Protein AF-A0A4S4GKG1-F1 (afdb_monomer)

Nearest PDB structures (foldseek):
  9g36-assembly1_A  TM=3.044E-01  e=5.957E+00  Mycolicibacterium thermoresistibile ATCC 19527

Foldseek 3Di:
DDQLVVVLVVLCVVPVDLVNSVVVLVVCVVVDVVSVVSLVVVCVVVVHDSVCSSVVSVVVVVVVVCVVVVVVVVPDD

Secondary structure (DSSP, 8-state):
---HHHHHHHHHHHHSSHHHHHHHHHHHHHH-HHHHHHHHHHHHHHT--TTTHHHHHHHHHHHHHHHHHHHHSTT--

pLDDT: mean 81.63, std 17.11, range [38.69, 93.88]

Radius of gyration: 14.04 Å; Cα contacts (8 Å, |Δi|>4): 35; chains: 1; bounding box: 36×26×38 Å

Structure (mmCIF, N/CA/C/O backbone):
data_AF-A0A4S4GKG1-F1
#
_entry.id   AF-A0A4S4GKG1-F1
#
loop_
_atom_site.group_PDB
_atom_site.id
_atom_site.type_symbol
_atom_site.label_atom_id
_atom_site.label_alt_id
_atom_site.label_comp_id
_atom_site.label_asym_id
_atom_site.label_entity_id
_atom_site.label_seq_id
_atom_site.pdbx_PDB_ins_code
_atom_site.Cartn_x
_atom_site.Cartn_y
_atom_site.Cartn_z
_atom_site.occupancy
_atom_site.B_iso_or_equiv
_atom_site.auth_seq_id
_atom_site.auth_comp_id
_atom_site.auth_asym_id
_atom_site.auth_atom_id
_atom_site.pdbx_PDB_model_num
ATOM 1 N N . MET A 1 1 ? -14.730 -1.819 -9.716 1.00 48.72 1 MET A N 1
ATOM 2 C CA . MET A 1 1 ? -13.777 -2.012 -8.611 1.00 48.72 1 MET A CA 1
ATOM 3 C C . MET A 1 1 ? -12.689 -0.989 -8.811 1.00 48.72 1 MET A C 1
ATOM 5 O O . MET A 1 1 ? -12.324 -0.777 -9.959 1.00 48.72 1 MET A O 1
ATOM 9 N N . ARG A 1 2 ? -12.294 -0.274 -7.760 1.00 59.84 2 ARG A N 1
ATOM 10 C CA . ARG A 1 2 ? -11.030 0.459 -7.788 1.00 59.84 2 ARG A CA 1
ATOM 11 C C . ARG A 1 2 ? -9.984 -0.561 -7.379 1.00 59.84 2 ARG A C 1
ATOM 13 O O . ARG A 1 2 ? -10.157 -1.198 -6.349 1.00 59.84 2 ARG A O 1
ATOM 20 N N . ASP A 1 3 ? -8.985 -0.779 -8.213 1.00 82.88 3 ASP A N 1
ATOM 21 C CA . ASP A 1 3 ? -7.863 -1.624 -7.842 1.00 82.88 3 ASP A CA 1
ATOM 22 C C . ASP A 1 3 ? -6.924 -0.795 -6.968 1.00 82.88 3 ASP A C 1
ATOM 24 O O . ASP A 1 3 ? -6.616 0.354 -7.286 1.00 82.88 3 ASP A O 1
ATOM 28 N N . ILE A 1 4 ? -6.475 -1.346 -5.842 1.00 89.19 4 ILE A N 1
ATOM 29 C CA . ILE A 1 4 ? -5.596 -0.595 -4.940 1.00 89.19 4 ILE A CA 1
ATOM 30 C C . ILE A 1 4 ? -4.245 -0.255 -5.589 1.00 89.19 4 ILE A C 1
ATOM 32 O O . ILE A 1 4 ? -3.613 0.744 -5.255 1.00 89.19 4 ILE A O 1
ATOM 36 N N . THR A 1 5 ? -3.835 -1.028 -6.592 1.00 90.12 5 THR A N 1
ATOM 37 C CA . THR A 1 5 ? -2.668 -0.726 -7.424 1.00 90.12 5 THR A CA 1
ATOM 38 C C . THR A 1 5 ? -2.814 0.600 -8.171 1.00 90.12 5 THR A C 1
ATOM 40 O O . THR A 1 5 ? -1.830 1.314 -8.329 1.00 90.12 5 THR A O 1
ATOM 43 N N . ASP A 1 6 ? -4.031 0.995 -8.553 1.00 90.75 6 ASP A N 1
ATOM 44 C CA . ASP A 1 6 ? -4.320 2.296 -9.171 1.00 90.75 6 ASP A CA 1
ATOM 45 C C . ASP A 1 6 ? -4.042 3.444 -8.185 1.00 90.75 6 ASP A C 1
ATOM 47 O O . ASP A 1 6 ? -3.458 4.470 -8.538 1.00 90.75 6 ASP A O 1
ATOM 51 N N . VAL A 1 7 ? -4.372 3.229 -6.905 1.00 91.00 7 VAL A N 1
ATOM 52 C CA . VAL A 1 7 ? -4.029 4.153 -5.816 1.00 91.00 7 VAL A CA 1
ATOM 53 C C . VAL A 1 7 ? -2.512 4.247 -5.666 1.00 91.00 7 VAL A C 1
ATOM 55 O O . VAL A 1 7 ? -1.981 5.351 -5.577 1.00 91.00 7 VAL A O 1
ATOM 58 N N . PHE A 1 8 ? -1.790 3.125 -5.704 1.00 91.12 8 PHE A N 1
ATOM 59 C CA . PHE A 1 8 ? -0.328 3.147 -5.604 1.00 91.12 8 PHE A CA 1
ATOM 60 C C . PHE A 1 8 ? 0.318 3.934 -6.742 1.00 91.12 8 PHE A C 1
ATOM 62 O O . PHE A 1 8 ? 1.177 4.778 -6.489 1.00 91.12 8 PHE A O 1
ATOM 69 N N . LEU A 1 9 ? -0.132 3.702 -7.979 1.00 88.81 9 LEU A N 1
ATOM 70 C CA . LEU A 1 9 ? 0.340 4.421 -9.161 1.00 88.81 9 LEU A CA 1
ATOM 71 C C . LEU A 1 9 ? 0.071 5.919 -9.046 1.00 88.81 9 LEU A C 1
ATOM 73 O O . LEU A 1 9 ? 0.969 6.722 -9.296 1.00 88.81 9 LEU A O 1
ATOM 77 N N . HIS A 1 10 ? -1.132 6.300 -8.609 1.00 90.44 10 HIS A N 1
ATOM 78 C CA . HIS A 1 10 ? -1.487 7.700 -8.411 1.00 90.44 10 HIS A CA 1
ATOM 79 C 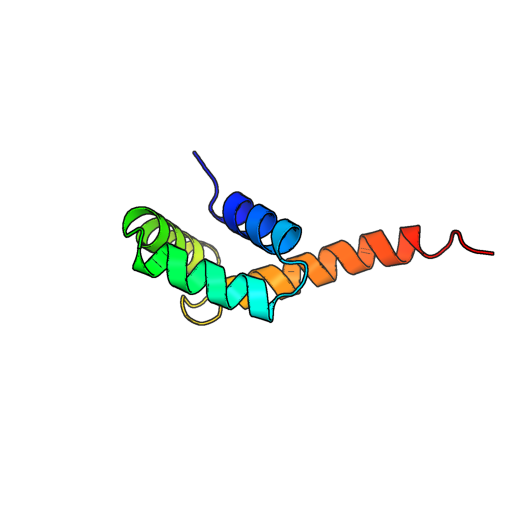C . HIS A 1 10 ? -0.531 8.394 -7.434 1.00 90.44 10 HIS A C 1
ATOM 81 O O . HIS A 1 10 ? -0.019 9.474 -7.724 1.00 90.44 10 HIS A O 1
ATOM 87 N N . ILE A 1 11 ? -0.240 7.752 -6.303 1.00 90.06 11 ILE A N 1
ATOM 88 C CA . ILE A 1 11 ? 0.658 8.287 -5.276 1.00 90.06 11 ILE A CA 1
ATOM 89 C C . ILE A 1 11 ? 2.090 8.359 -5.811 1.00 90.06 11 ILE A C 1
ATOM 91 O O . ILE A 1 11 ? 2.736 9.401 -5.712 1.00 90.06 11 ILE A O 1
ATOM 95 N N . LEU A 1 12 ? 2.585 7.289 -6.429 1.00 87.06 12 LEU A N 1
ATOM 96 C CA . LEU A 1 12 ? 3.928 7.259 -7.006 1.00 87.06 12 LEU A CA 1
ATOM 97 C C . LEU A 1 12 ? 4.137 8.375 -8.031 1.00 87.06 12 LEU A C 1
ATOM 99 O O . LEU A 1 12 ? 5.149 9.074 -7.983 1.00 87.06 12 LEU A O 1
ATOM 103 N N . HIS A 1 13 ? 3.158 8.590 -8.910 1.00 85.50 13 HIS A N 1
ATOM 104 C CA . HIS A 1 13 ? 3.206 9.641 -9.928 1.00 85.50 13 HIS A CA 1
ATOM 105 C C . HIS A 1 13 ? 3.105 11.041 -9.318 1.00 85.50 13 HIS A C 1
ATOM 107 O O . HIS A 1 13 ? 3.727 11.971 -9.827 1.00 85.50 13 HIS A O 1
ATOM 113 N N . GLN A 1 14 ? 2.350 11.209 -8.229 1.00 87.44 14 GLN A N 1
ATOM 114 C CA . GLN A 1 14 ? 2.172 12.514 -7.592 1.00 87.44 14 GLN A CA 1
ATOM 115 C C . GLN A 1 14 ? 3.392 12.947 -6.762 1.00 87.44 14 GLN A C 1
ATOM 117 O O . GLN A 1 14 ? 3.712 14.135 -6.727 1.00 87.44 14 GLN A O 1
ATOM 122 N N . TYR A 1 15 ? 4.057 12.014 -6.071 1.00 85.25 15 TYR A N 1
ATOM 123 C CA . TYR A 1 15 ? 5.164 12.330 -5.158 1.00 85.25 15 TYR A CA 1
ATOM 124 C C . TYR A 1 15 ? 6.554 12.134 -5.778 1.00 85.25 15 TYR A C 1
ATOM 126 O O . TYR A 1 15 ? 7.515 12.721 -5.284 1.00 85.25 15 TYR A O 1
ATOM 134 N N . GLY A 1 16 ? 6.688 11.340 -6.846 1.00 73.88 16 GLY A N 1
ATOM 135 C CA . GLY A 1 16 ? 7.941 11.169 -7.599 1.00 73.88 16 GLY A CA 1
ATOM 136 C C . GLY A 1 16 ? 9.086 10.492 -6.832 1.00 73.88 16 GLY A C 1
ATOM 137 O O . GLY A 1 16 ? 10.181 10.346 -7.365 1.00 73.88 16 GLY A O 1
ATOM 138 N N . SER A 1 17 ? 8.855 10.083 -5.584 1.00 85.19 17 SER A N 1
ATOM 139 C CA . SER A 1 17 ? 9.813 9.387 -4.727 1.00 85.19 17 SER A CA 1
ATOM 140 C C . SER A 1 17 ? 9.077 8.365 -3.868 1.00 85.19 17 SER A C 1
ATOM 142 O O . SER A 1 17 ? 8.046 8.686 -3.270 1.00 85.19 17 SER A O 1
ATOM 144 N N . VAL A 1 18 ? 9.623 7.148 -3.794 1.00 87.31 18 VAL A N 1
ATOM 145 C CA . VAL A 1 18 ? 9.037 6.027 -3.043 1.00 87.31 18 VAL A CA 1
ATOM 146 C C . VAL A 1 18 ? 8.913 6.355 -1.556 1.00 87.31 18 VAL A C 1
ATOM 148 O O . VAL A 1 18 ? 7.862 6.105 -0.979 1.00 87.31 18 VAL A O 1
ATOM 151 N N . ASP A 1 19 ? 9.914 6.996 -0.946 1.00 87.38 19 ASP A N 1
ATOM 152 C CA . ASP A 1 19 ? 9.866 7.392 0.469 1.00 87.38 19 ASP A CA 1
ATOM 153 C C . ASP A 1 19 ? 8.708 8.356 0.776 1.00 87.38 19 ASP A C 1
ATOM 155 O O . ASP A 1 19 ? 8.004 8.212 1.778 1.00 87.38 19 ASP A O 1
ATOM 159 N N . MET A 1 20 ? 8.483 9.345 -0.097 1.00 88.06 20 MET A N 1
ATOM 160 C CA . MET A 1 20 ? 7.375 10.293 0.063 1.00 88.06 20 MET A CA 1
ATOM 161 C C . MET A 1 20 ? 6.024 9.625 -0.192 1.00 88.06 20 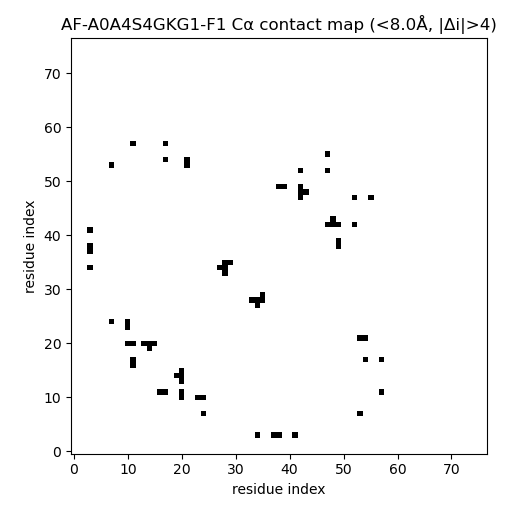MET A C 1
ATOM 163 O O . MET A 1 20 ? 5.071 9.855 0.556 1.00 88.06 20 MET A O 1
ATOM 167 N N . ALA A 1 21 ? 5.958 8.777 -1.218 1.00 90.25 21 ALA A N 1
ATOM 168 C CA . ALA A 1 21 ? 4.768 8.018 -1.562 1.00 90.25 21 ALA A CA 1
ATOM 169 C C . ALA A 1 21 ? 4.360 7.061 -0.427 1.00 90.25 21 ALA A C 1
ATOM 171 O O . ALA A 1 21 ? 3.190 7.008 -0.056 1.00 90.25 21 ALA A O 1
ATOM 172 N N . GLU A 1 22 ? 5.324 6.375 0.191 1.00 91.06 22 GLU A N 1
ATOM 173 C CA . GLU A 1 22 ? 5.097 5.464 1.313 1.00 91.06 22 GLU A CA 1
ATOM 174 C C . GLU A 1 22 ? 4.547 6.205 2.540 1.00 91.06 22 GLU A C 1
ATOM 176 O O . GLU A 1 22 ? 3.600 5.745 3.185 1.00 91.06 22 GLU A O 1
ATOM 181 N N . ALA A 1 23 ? 5.106 7.376 2.854 1.00 92.75 23 ALA A N 1
ATOM 182 C CA . ALA A 1 23 ? 4.654 8.190 3.976 1.00 92.75 23 ALA A CA 1
ATOM 183 C C . ALA A 1 23 ? 3.201 8.660 3.803 1.00 92.75 23 ALA A C 1
ATOM 185 O O . ALA A 1 23 ? 2.428 8.633 4.764 1.00 92.75 23 ALA A O 1
ATOM 186 N N . GLU A 1 24 ? 2.816 9.066 2.593 1.00 92.88 24 GLU A N 1
ATOM 187 C CA . GLU A 1 24 ? 1.441 9.481 2.299 1.00 92.88 24 GLU A CA 1
ATOM 188 C C . GLU A 1 24 ? 0.479 8.311 2.223 1.00 92.88 24 GLU A C 1
ATOM 190 O O . GLU A 1 24 ? -0.595 8.368 2.822 1.00 92.88 24 GLU A O 1
ATOM 195 N N . PHE A 1 25 ? 0.887 7.203 1.609 1.00 92.69 25 PHE A N 1
ATOM 196 C CA . PHE A 1 25 ? 0.097 5.981 1.622 1.00 92.69 25 PHE A CA 1
ATOM 197 C C . PHE A 1 25 ? -0.210 5.527 3.055 1.00 92.69 25 PHE A C 1
ATOM 199 O O . PHE A 1 25 ? -1.363 5.248 3.389 1.00 92.69 25 PHE A O 1
ATOM 206 N N . LYS A 1 26 ? 0.790 5.563 3.947 1.00 92.12 26 LYS A N 1
ATOM 207 C CA . LYS A 1 26 ? 0.616 5.264 5.375 1.00 92.12 26 LYS A CA 1
ATOM 208 C C . LYS A 1 26 ? -0.351 6.212 6.084 1.00 92.12 26 LYS A C 1
ATOM 210 O O . LYS A 1 26 ? -1.025 5.779 7.017 1.00 92.12 26 LYS A O 1
ATOM 215 N N . LYS A 1 27 ? -0.433 7.487 5.698 1.00 93.88 27 LYS A N 1
ATOM 216 C CA . LYS A 1 27 ? -1.457 8.392 6.246 1.00 93.88 27 LYS A CA 1
ATOM 217 C C . LYS A 1 27 ? -2.840 8.026 5.732 1.00 93.88 27 LYS A C 1
ATOM 219 O O . LYS A 1 27 ? -3.734 7.831 6.548 1.00 93.88 27 LYS A O 1
ATOM 224 N N . MET A 1 28 ? -2.983 7.806 4.427 1.00 92.50 28 MET A N 1
ATOM 225 C CA . MET A 1 28 ? -4.270 7.450 3.833 1.00 92.50 28 MET A CA 1
ATOM 226 C C . MET A 1 28 ? -4.856 6.167 4.420 1.00 92.50 28 MET A C 1
ATOM 228 O O . MET A 1 28 ? -6.021 6.171 4.778 1.00 92.50 28 MET A O 1
ATOM 232 N N . ILE A 1 29 ? -4.073 5.104 4.636 1.00 92.56 29 ILE A N 1
ATOM 233 C CA . ILE A 1 29 ? -4.584 3.876 5.288 1.00 92.56 29 ILE A CA 1
ATOM 234 C C . ILE A 1 29 ? -4.893 4.050 6.786 1.00 92.56 29 ILE A C 1
ATOM 236 O O . ILE A 1 29 ? -5.582 3.222 7.383 1.00 92.56 29 ILE A O 1
ATOM 240 N N . ASN A 1 30 ? -4.332 5.073 7.437 1.00 92.69 30 ASN A N 1
ATOM 241 C CA . ASN A 1 30 ? -4.668 5.397 8.825 1.00 92.69 30 ASN A CA 1
ATOM 242 C C . ASN A 1 30 ? -5.945 6.241 8.913 1.00 92.69 30 ASN A C 1
ATOM 244 O O . ASN A 1 30 ? -6.677 6.125 9.894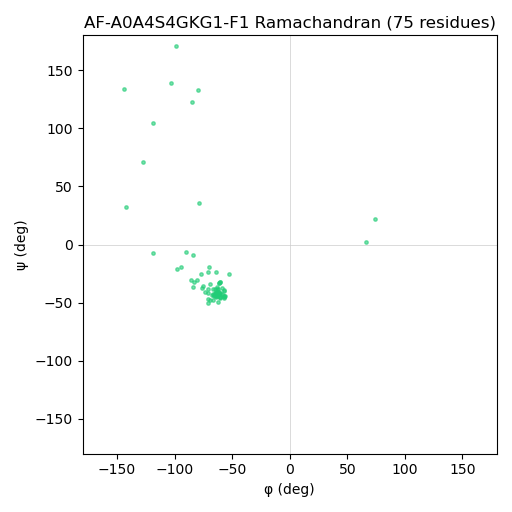 1.00 92.69 30 ASN A O 1
ATOM 248 N N . GLU A 1 31 ? -6.198 7.081 7.911 1.00 93.81 31 GLU A N 1
ATOM 249 C CA . GLU A 1 31 ? -7.378 7.944 7.824 1.00 93.81 31 GLU A CA 1
ATOM 250 C C . GLU A 1 31 ? -8.577 7.226 7.188 1.00 93.8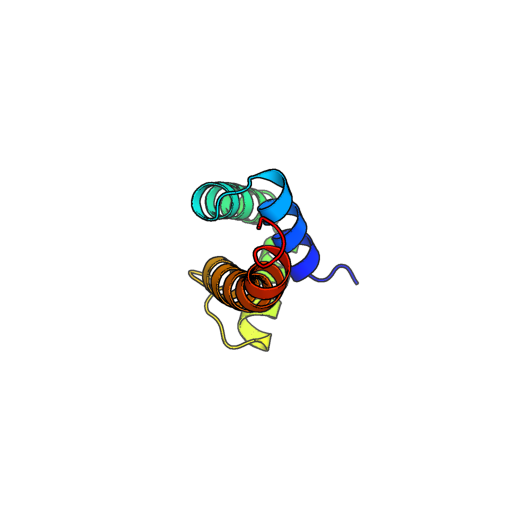1 31 GLU A C 1
ATOM 252 O O . GLU A 1 31 ? -9.720 7.491 7.562 1.00 93.81 31 GLU A O 1
ATOM 257 N N . ASP A 1 32 ? -8.319 6.276 6.290 1.00 93.62 32 ASP A N 1
ATOM 258 C CA . ASP A 1 32 ? -9.313 5.532 5.529 1.00 93.62 32 ASP A CA 1
ATOM 259 C C . ASP A 1 32 ? -9.237 4.024 5.835 1.00 93.62 32 ASP A C 1
ATOM 261 O O . ASP A 1 32 ? -8.336 3.289 5.416 1.00 93.62 32 ASP A O 1
ATOM 265 N N . SER A 1 33 ? -10.208 3.552 6.621 1.00 92.38 33 SER A N 1
ATOM 266 C CA . SER A 1 33 ? -10.303 2.147 7.025 1.00 92.38 33 SER A CA 1
ATOM 267 C C . SER A 1 33 ? -10.715 1.210 5.887 1.00 92.38 33 SER A C 1
ATOM 269 O O . SER A 1 33 ? -10.446 0.008 5.969 1.00 92.38 33 SER A O 1
ATOM 271 N N . GLU A 1 34 ? -11.392 1.734 4.862 1.00 91.81 34 GLU A N 1
ATOM 272 C CA . GLU A 1 34 ? -11.779 0.963 3.679 1.00 91.81 34 GLU A CA 1
ATOM 273 C C . GLU A 1 34 ? -10.527 0.665 2.854 1.00 91.81 34 GLU A C 1
ATOM 275 O O . GLU A 1 34 ? -10.204 -0.507 2.656 1.00 91.81 34 GLU A O 1
ATOM 280 N N . LEU A 1 35 ? -9.721 1.694 2.568 1.00 91.69 35 LEU A N 1
ATOM 281 C CA . LEU A 1 35 ? -8.437 1.551 1.877 1.00 91.69 35 LEU A CA 1
ATOM 282 C C . LEU A 1 35 ? -7.488 0.594 2.609 1.00 91.69 35 LEU A C 1
ATOM 284 O O . LEU A 1 35 ? -6.793 -0.217 1.995 1.00 91.69 35 LEU A O 1
ATOM 288 N N . ARG A 1 36 ? -7.467 0.649 3.945 1.00 93.62 36 ARG A N 1
ATOM 289 C CA . ARG A 1 36 ? -6.687 -0.294 4.754 1.00 93.62 36 ARG A CA 1
ATOM 290 C C . ARG A 1 36 ? -7.145 -1.743 4.573 1.00 93.62 36 ARG A C 1
ATOM 292 O O . ARG A 1 36 ? -6.314 -2.650 4.594 1.00 93.62 36 ARG A O 1
ATOM 299 N N . THR A 1 37 ? -8.449 -1.968 4.443 1.00 93.19 37 THR A N 1
ATOM 300 C CA . THR A 1 37 ? -9.007 -3.309 4.233 1.00 93.19 37 THR A CA 1
ATOM 301 C C . THR A 1 37 ? -8.639 -3.815 2.845 1.00 93.19 37 THR A C 1
ATOM 303 O O . THR A 1 37 ? -8.077 -4.902 2.740 1.00 93.19 37 THR A O 1
ATOM 306 N N . GLU A 1 38 ? -8.825 -2.985 1.816 1.00 92.81 38 GLU A N 1
ATOM 307 C CA . GLU A 1 38 ? -8.420 -3.294 0.440 1.00 92.81 38 GLU A CA 1
ATOM 308 C C . GLU A 1 38 ? -6.919 -3.613 0.352 1.00 92.81 38 GLU A C 1
ATOM 310 O O . GLU A 1 38 ? -6.518 -4.561 -0.321 1.00 92.81 38 GLU A O 1
ATOM 315 N N . TYR A 1 39 ? -6.079 -2.879 1.091 1.00 93.50 39 TYR A N 1
ATOM 316 C CA . TYR A 1 39 ? -4.634 -3.109 1.123 1.00 93.50 39 TYR A CA 1
ATOM 317 C C . TYR A 1 39 ? -4.266 -4.454 1.719 1.00 93.50 39 TYR A C 1
ATOM 319 O O . TYR A 1 39 ? -3.393 -5.153 1.204 1.00 93.50 39 TYR A O 1
ATOM 327 N N . ARG A 1 40 ? -4.947 -4.828 2.798 1.00 92.88 40 ARG A N 1
ATOM 328 C CA . ARG A 1 40 ? -4.741 -6.112 3.449 1.00 92.88 40 ARG A CA 1
ATOM 329 C C . ARG A 1 40 ? -5.170 -7.269 2.552 1.00 92.88 40 ARG A C 1
ATOM 331 O O . ARG A 1 40 ? -4.445 -8.254 2.469 1.00 92.88 40 ARG A O 1
ATOM 338 N N . GLU A 1 41 ? -6.314 -7.144 1.882 1.00 93.56 41 GLU A N 1
ATOM 339 C CA . GLU A 1 41 ? -6.792 -8.146 0.923 1.00 93.56 41 GLU A CA 1
ATOM 340 C C . GLU A 1 41 ? -5.848 -8.274 -0.274 1.00 93.56 41 GLU A C 1
ATOM 342 O O . GLU A 1 41 ? -5.529 -9.385 -0.690 1.00 93.56 41 GLU A O 1
ATOM 347 N N . TRP A 1 42 ? -5.337 -7.153 -0.784 1.00 93.62 42 TRP A N 1
ATOM 348 C CA . TRP A 1 42 ? -4.347 -7.163 -1.855 1.00 93.62 42 TRP A CA 1
ATOM 349 C C . TRP A 1 42 ? -3.037 -7.824 -1.418 1.00 93.62 42 TRP A C 1
ATOM 351 O O . TRP A 1 42 ? -2.541 -8.686 -2.137 1.00 93.62 42 TRP A O 1
ATOM 361 N N . CYS A 1 43 ? -2.518 -7.498 -0.226 1.00 93.38 43 CYS A N 1
ATOM 362 C CA . CYS A 1 43 ? -1.321 -8.140 0.327 1.00 93.38 43 CYS A CA 1
ATOM 363 C C . CYS A 1 43 ? -1.493 -9.663 0.434 1.00 93.38 43 CYS A C 1
ATOM 365 O O . CYS A 1 43 ? -0.600 -10.403 0.031 1.00 93.38 43 CYS A O 1
ATOM 367 N N . ASP A 1 44 ? -2.647 -10.131 0.921 1.00 93.38 44 ASP A N 1
ATOM 368 C CA . ASP A 1 44 ? -2.962 -11.562 1.017 1.00 93.38 44 ASP A CA 1
ATOM 369 C C . ASP A 1 44 ? -3.029 -12.223 -0.372 1.00 93.38 44 ASP A C 1
ATOM 371 O O . ASP A 1 44 ? -2.459 -13.293 -0.582 1.00 93.38 44 ASP A O 1
ATOM 375 N N . ALA A 1 45 ? -3.639 -11.542 -1.349 1.00 91.19 45 ALA A N 1
ATOM 376 C CA . ALA A 1 45 ? -3.787 -12.036 -2.715 1.00 91.19 45 ALA A CA 1
ATOM 377 C C . ALA A 1 45 ? -2.456 -12.157 -3.475 1.00 91.19 45 ALA A C 1
ATOM 379 O O . ALA A 1 45 ? -2.273 -13.112 -4.231 1.00 91.19 45 ALA A O 1
ATOM 380 N N . VAL A 1 46 ? -1.530 -11.211 -3.287 1.00 87.69 46 VAL A N 1
ATOM 381 C CA . VAL A 1 46 ? -0.208 -11.226 -3.945 1.00 87.69 46 VAL A CA 1
ATOM 382 C C . VAL A 1 46 ? 0.861 -11.958 -3.126 1.00 87.69 46 VAL A C 1
ATOM 384 O O . VAL A 1 46 ? 1.968 -12.172 -3.608 1.00 87.69 46 VAL A O 1
ATOM 387 N N . GLY A 1 47 ? 0.543 -12.369 -1.894 1.00 89.75 47 GLY A N 1
ATOM 388 C CA . GLY A 1 47 ? 1.487 -13.023 -0.986 1.00 89.75 47 GLY A CA 1
ATOM 389 C C . GLY A 1 47 ? 2.521 -12.073 -0.375 1.00 89.75 47 GLY A C 1
ATOM 390 O O . GLY A 1 47 ? 3.579 -12.524 0.067 1.00 89.75 47 GLY A O 1
ATOM 391 N N . SER A 1 48 ? 2.223 -10.773 -0.335 1.00 90.69 48 SER A N 1
ATOM 392 C CA . SER A 1 48 ? 3.082 -9.756 0.270 1.00 90.69 48 SER A CA 1
ATOM 393 C C . SER A 1 48 ? 2.622 -9.402 1.689 1.00 90.69 48 SER A C 1
ATOM 395 O O . SER A 1 48 ? 1.583 -9.838 2.182 1.00 90.69 48 SER A O 1
ATOM 397 N N . SER A 1 49 ? 3.436 -8.632 2.407 1.00 90.81 49 SER A N 1
ATOM 398 C CA . SER A 1 49 ? 3.166 -8.247 3.798 1.00 90.81 49 SER A CA 1
ATOM 399 C C . SER A 1 49 ? 2.663 -6.814 3.882 1.00 90.81 49 SER A C 1
ATOM 401 O O . SER A 1 49 ? 3.297 -5.938 3.316 1.00 90.81 49 SER A O 1
ATOM 403 N N . GLU A 1 50 ? 1.662 -6.513 4.717 1.00 88.56 50 GLU A N 1
ATOM 404 C CA . GLU A 1 50 ? 1.155 -5.135 4.916 1.00 88.56 50 GLU A CA 1
ATOM 405 C C . GLU A 1 50 ? 2.264 -4.115 5.268 1.00 88.56 50 GLU A C 1
ATOM 407 O O . GLU A 1 50 ? 2.153 -2.921 5.002 1.00 88.56 50 GLU A O 1
ATOM 412 N N . LYS A 1 51 ? 3.377 -4.570 5.851 1.00 88.50 51 LYS A N 1
ATOM 413 C CA . LYS A 1 51 ? 4.525 -3.710 6.160 1.00 88.50 51 LYS A CA 1
ATOM 414 C C . LYS A 1 51 ?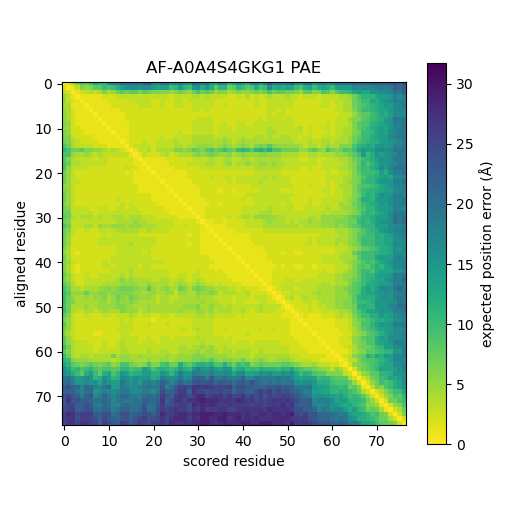 5.302 -3.251 4.919 1.00 88.50 51 LYS A C 1
ATOM 416 O O . LYS A 1 51 ? 5.763 -2.115 4.907 1.00 88.50 51 LYS A O 1
ATOM 421 N N . ASN A 1 52 ? 5.461 -4.135 3.935 1.00 89.19 52 ASN A N 1
ATOM 422 C CA . ASN A 1 52 ? 6.333 -3.929 2.779 1.00 89.19 52 ASN A CA 1
ATOM 423 C C . ASN A 1 52 ? 5.572 -3.945 1.449 1.00 89.19 52 ASN A C 1
ATOM 425 O O . ASN A 1 52 ? 6.175 -3.628 0.444 1.00 89.19 52 ASN A O 1
ATOM 429 N N . GLY A 1 53 ? 4.281 -4.276 1.418 1.00 91.44 53 GLY A N 1
ATOM 430 C CA . GLY A 1 53 ? 3.539 -4.527 0.182 1.00 91.44 53 GLY A CA 1
ATOM 431 C C . GLY A 1 53 ? 3.531 -3.338 -0.768 1.00 91.44 53 GLY A C 1
ATOM 432 O O . GLY A 1 53 ? 3.690 -3.512 -1.969 1.00 91.44 53 GLY A O 1
ATOM 433 N N . PHE A 1 54 ? 3.439 -2.121 -0.230 1.00 91.19 54 PHE A N 1
ATOM 434 C CA . PHE A 1 54 ? 3.605 -0.917 -1.037 1.00 91.19 54 PHE A CA 1
ATOM 435 C C . PHE A 1 54 ? 5.017 -0.794 -1.633 1.00 91.19 54 PHE A C 1
ATOM 437 O O . PHE A 1 54 ? 5.146 -0.487 -2.811 1.00 91.19 54 PHE A O 1
ATOM 444 N N . LEU A 1 55 ? 6.069 -1.047 -0.848 1.00 90.88 55 LEU A N 1
ATOM 445 C CA . LEU A 1 55 ? 7.459 -0.989 -1.321 1.00 90.88 55 LEU A CA 1
ATOM 446 C C . LEU A 1 55 ? 7.738 -2.071 -2.367 1.00 90.88 55 LEU A C 1
ATOM 448 O O . LEU A 1 55 ? 8.291 -1.764 -3.410 1.00 90.88 55 LEU A O 1
ATOM 452 N N . ASP A 1 56 ? 7.267 -3.288 -2.112 1.00 91.50 56 ASP A N 1
ATOM 453 C CA . ASP A 1 56 ? 7.362 -4.450 -2.995 1.00 91.50 56 ASP A CA 1
ATOM 454 C C . ASP A 1 56 ? 6.716 -4.140 -4.357 1.00 91.50 56 ASP A C 1
ATOM 456 O O . ASP A 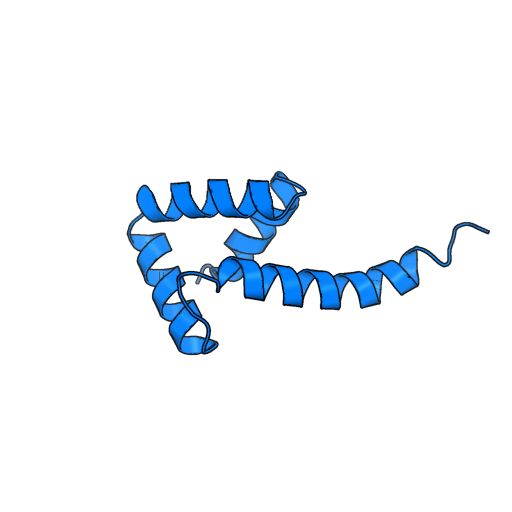1 56 ? 7.331 -4.317 -5.404 1.00 91.50 56 ASP A O 1
ATOM 460 N N . PHE A 1 57 ? 5.527 -3.520 -4.345 1.00 91.44 57 PHE A N 1
ATOM 461 C CA . PHE A 1 57 ? 4.889 -3.006 -5.557 1.00 91.44 57 PHE A CA 1
ATOM 462 C C . PHE A 1 57 ? 5.717 -1.919 -6.248 1.00 91.44 57 PHE A C 1
ATOM 464 O O . PHE A 1 57 ? 5.807 -1.906 -7.472 1.00 91.44 57 PHE A O 1
ATOM 471 N N . CYS A 1 58 ? 6.291 -0.979 -5.490 1.00 89.25 58 CYS A N 1
ATOM 472 C CA . CYS A 1 58 ? 7.123 0.078 -6.061 1.00 89.25 58 CYS A CA 1
ATOM 473 C C . CYS A 1 58 ? 8.368 -0.501 -6.735 1.00 89.25 58 CYS A C 1
ATOM 475 O O . CYS A 1 58 ? 8.712 -0.048 -7.820 1.00 89.25 58 CYS A O 1
ATOM 477 N N . GLU A 1 59 ? 9.030 -1.475 -6.112 1.00 87.75 59 GLU A N 1
ATOM 478 C CA . GLU A 1 59 ? 10.200 -2.165 -6.659 1.00 87.75 59 GLU A CA 1
ATOM 479 C C . GLU A 1 59 ? 9.839 -2.903 -7.954 1.00 87.75 59 GLU A C 1
ATOM 481 O O . GLU A 1 59 ? 10.474 -2.658 -8.975 1.00 87.75 59 GLU A O 1
ATOM 486 N N . GLU A 1 60 ? 8.764 -3.695 -7.958 1.00 87.94 60 GLU A N 1
ATOM 487 C CA . GLU A 1 60 ? 8.267 -4.396 -9.155 1.00 87.94 60 GLU A CA 1
ATOM 488 C C . GLU A 1 60 ? 7.857 -3.421 -10.275 1.00 87.94 60 GLU A C 1
ATOM 490 O O . GLU A 1 60 ? 8.130 -3.643 -11.459 1.00 87.94 60 GLU A O 1
ATOM 495 N N . TYR A 1 61 ? 7.203 -2.311 -9.914 1.00 85.81 61 TYR A N 1
ATOM 496 C CA . TYR A 1 61 ? 6.795 -1.276 -10.862 1.00 85.81 61 TYR A CA 1
ATOM 497 C C . TYR A 1 61 ? 8.001 -0.544 -11.446 1.00 85.81 61 TYR A C 1
ATOM 499 O O . TYR A 1 61 ? 8.036 -0.306 -12.652 1.00 85.81 61 TYR A O 1
ATOM 507 N N . MET A 1 62 ? 8.983 -0.185 -10.617 1.00 81.44 62 MET A N 1
ATOM 508 C CA . MET A 1 62 ? 10.211 0.464 -11.067 1.00 81.44 62 MET A CA 1
ATOM 509 C C . MET A 1 62 ? 11.042 -0.476 -11.930 1.00 81.44 62 MET A C 1
ATOM 511 O O . MET A 1 62 ? 11.471 -0.029 -12.977 1.00 81.44 62 MET A O 1
ATOM 515 N N . ASP A 1 63 ? 11.187 -1.755 -11.583 1.00 82.50 63 ASP A N 1
ATOM 516 C CA . ASP A 1 63 ? 11.874 -2.755 -12.415 1.00 82.50 63 ASP A CA 1
ATOM 517 C C . ASP A 1 63 ? 11.187 -2.915 -13.787 1.00 82.50 63 ASP A C 1
ATOM 519 O O . ASP A 1 63 ? 11.821 -2.818 -14.843 1.00 82.50 63 ASP A O 1
ATOM 523 N N . SER A 1 64 ? 9.850 -3.003 -13.796 1.00 75.88 64 SER A N 1
ATOM 524 C CA . SER A 1 64 ? 9.060 -3.007 -15.036 1.00 75.88 64 SER A CA 1
ATOM 525 C C . SER A 1 64 ? 9.190 -1.708 -15.840 1.00 75.88 64 SER A C 1
ATOM 527 O O . SER A 1 64 ? 9.210 -1.745 -17.072 1.00 75.88 64 SER A O 1
ATOM 529 N N . GLN A 1 65 ? 9.246 -0.548 -15.178 1.00 66.00 65 GLN A N 1
ATOM 530 C CA . GLN A 1 65 ? 9.424 0.748 -15.835 1.00 66.00 65 GLN A CA 1
ATOM 531 C C . GLN A 1 65 ? 10.859 0.963 -16.306 1.00 66.00 65 GLN A C 1
ATOM 533 O O . GLN A 1 65 ? 11.025 1.545 -17.367 1.00 66.00 65 GLN A O 1
ATOM 538 N N . GLU A 1 66 ? 11.876 0.491 -15.590 1.00 56.78 66 GLU A N 1
ATOM 539 C CA . GLU A 1 66 ? 13.287 0.584 -15.968 1.00 56.78 66 GLU A CA 1
ATOM 540 C C . GLU A 1 66 ? 13.517 -0.196 -17.265 1.00 56.78 66 GLU A C 1
ATOM 542 O O . GLU A 1 66 ? 14.164 0.313 -18.166 1.00 56.78 66 GLU A O 1
ATOM 547 N N . SER A 1 67 ? 12.836 -1.328 -17.464 1.00 52.22 67 SER A N 1
ATOM 548 C CA . SER A 1 67 ? 12.821 -2.035 -18.755 1.00 52.22 67 SER A CA 1
ATOM 549 C C . SER A 1 67 ? 12.234 -1.199 -19.918 1.00 52.22 67 SER A C 1
ATOM 551 O O . SER A 1 67 ? 12.681 -1.300 -21.062 1.00 52.22 67 SER A O 1
ATOM 553 N N . ILE A 1 68 ? 11.252 -0.327 -19.645 1.00 51.19 68 ILE A N 1
ATOM 554 C CA . ILE A 1 68 ? 10.643 0.585 -20.637 1.00 51.19 68 ILE A CA 1
ATOM 555 C C . ILE A 1 68 ? 11.469 1.874 -20.806 1.00 51.19 68 ILE A C 1
ATOM 557 O O . ILE A 1 68 ? 11.579 2.398 -21.915 1.00 51.19 68 ILE A O 1
ATOM 561 N N . TYR A 1 69 ? 12.059 2.389 -19.729 1.00 43.44 69 TYR A N 1
ATOM 562 C CA . TYR A 1 69 ? 12.822 3.634 -19.700 1.00 43.44 69 TYR A CA 1
ATOM 563 C C . TYR A 1 69 ? 14.253 3.437 -20.217 1.00 43.44 69 TYR A C 1
ATOM 565 O O . TYR A 1 69 ? 14.770 4.333 -20.874 1.00 43.44 69 TYR A 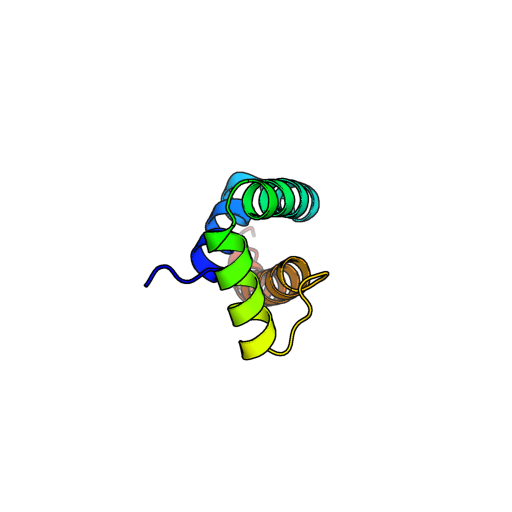O 1
ATOM 573 N N . ASP A 1 70 ? 14.845 2.250 -20.046 1.00 41.72 70 ASP A N 1
ATOM 574 C CA . ASP A 1 70 ? 16.082 1.820 -20.720 1.00 41.72 70 ASP A CA 1
ATOM 575 C C . ASP A 1 70 ? 15.896 1.813 -22.250 1.00 41.72 70 ASP A C 1
ATOM 577 O O . ASP A 1 70 ? 16.784 2.222 -22.989 1.00 41.72 70 ASP A O 1
ATOM 581 N N . THR A 1 71 ? 14.682 1.512 -22.737 1.00 43.22 71 THR A N 1
ATOM 582 C CA . THR A 1 71 ? 14.338 1.629 -24.169 1.00 43.22 71 THR A CA 1
ATOM 583 C C . THR A 1 71 ? 14.081 3.082 -24.619 1.00 43.22 71 THR A C 1
ATOM 585 O O . THR A 1 71 ? 14.231 3.393 -25.799 1.00 43.22 71 THR A O 1
ATOM 588 N N . LEU A 1 72 ? 13.683 3.993 -23.720 1.00 43.31 72 LEU A N 1
ATOM 589 C CA . LEU A 1 72 ? 13.388 5.403 -24.046 1.00 43.31 72 LEU A CA 1
ATOM 590 C C . LEU A 1 72 ? 14.576 6.354 -23.823 1.00 43.31 72 LEU A C 1
ATOM 592 O O . LEU A 1 72 ? 14.580 7.446 -24.387 1.00 43.31 72 LEU A O 1
ATOM 596 N N . ASN A 1 73 ? 15.571 5.956 -23.027 1.00 38.69 73 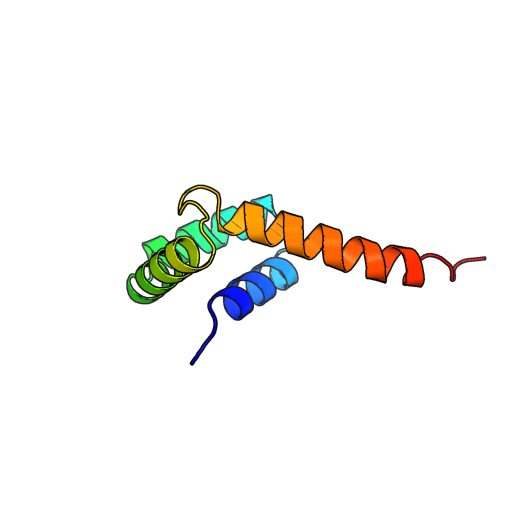ASN A N 1
ATOM 597 C CA . ASN A 1 73 ? 16.806 6.711 -22.816 1.00 38.69 73 ASN A CA 1
ATOM 598 C C . ASN A 1 73 ? 17.857 6.447 -23.917 1.00 38.69 73 ASN A C 1
ATOM 600 O O . ASN A 1 73 ? 18.829 7.189 -24.013 1.00 38.69 73 ASN A O 1
ATOM 604 N N . ASP A 1 74 ? 17.629 5.466 -24.799 1.00 40.94 74 ASP A N 1
ATOM 605 C CA . ASP A 1 74 ? 18.387 5.240 -26.046 1.00 40.94 74 ASP A CA 1
ATOM 606 C C . ASP A 1 74 ? 17.946 6.206 -27.176 1.00 40.94 74 ASP A C 1
ATOM 608 O O . ASP A 1 74 ? 17.837 5.837 -28.341 1.00 40.94 74 ASP A O 1
ATOM 612 N N . TYR A 1 75 ? 17.595 7.451 -26.834 1.00 44.81 75 TYR A N 1
ATOM 613 C CA . TYR A 1 75 ? 17.208 8.489 -27.803 1.00 44.81 75 TYR A CA 1
ATOM 614 C C . TYR A 1 75 ? 17.722 9.889 -27.430 1.00 44.81 75 TYR A C 1
ATOM 616 O O . TYR A 1 75 ? 17.094 10.895 -27.758 1.00 44.81 75 TYR A O 1
ATOM 624 N N . ASP A 1 76 ? 18.890 9.957 -26.790 1.00 46.12 76 ASP A N 1
ATOM 625 C CA . ASP A 1 76 ? 19.705 11.178 -26.731 1.00 46.12 76 ASP A CA 1
ATOM 626 C C . ASP A 1 76 ? 21.140 10.839 -27.199 1.00 46.12 76 ASP A C 1
ATOM 628 O O . ASP A 1 76 ? 22.072 10.727 -26.404 1.00 46.12 76 ASP A O 1
ATOM 632 N N . GLU A 1 77 ? 21.2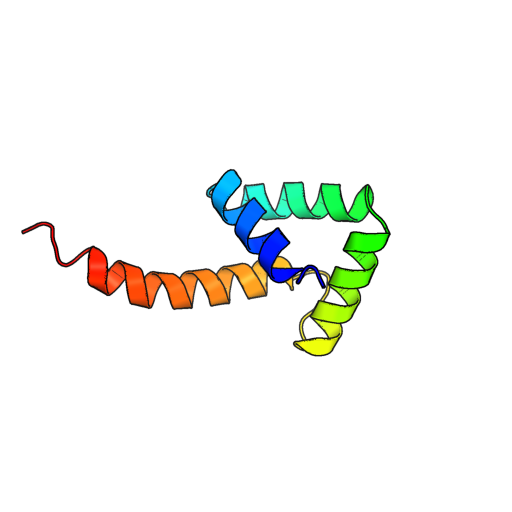85 10.586 -28.510 1.00 47.16 77 GLU A N 1
ATOM 633 C CA . GLU A 1 77 ? 22.557 10.707 -29.254 1.00 47.16 77 GLU A CA 1
ATOM 634 C C . GLU A 1 77 ? 22.542 11.994 -30.094 1.00 47.16 77 GLU A C 1
ATOM 636 O O . GLU A 1 77 ? 21.507 12.262 -30.756 1.00 47.16 77 GLU A O 1
#

Solvent-accessible surface area (backbone atoms only — not comparable to full-atom values): 4484 Å² total; per-residue (Å²): 132,85,58,68,65,59,54,51,50,53,39,41,70,73,55,75,36,70,73,58,24,50,57,50,50,56,47,48,39,70,76,30,68,65,59,37,49,55,47,48,53,49,17,62,74,74,71,44,46,82,89,45,34,69,57,55,50,48,52,55,50,46,55,59,43,46,64,54,44,61,64,60,64,78,71,81,129

Sequence (77 aa):
MRDITDVFLHILHQYGSVDMAEAEFKKMINEDSELRTEYREWCDAVGSSEKNGFLDFCEEYMDSQESIYDTLNDYDE

Mean predicted aligned error: 7.1 Å